Protein AF-A0A4P6ETQ3-F1 (afdb_monomer_lite)

Organism: NCBI:txid2509456

Sequence (100 aa):
MAEHHSMLLLSIQGMLANQQNIEESKEGFCYVIDCMVPIFEKGQQSGEFTTTIPAETMAHIALQMFLGVMLNWVMGTTKESFGDHLLISCQVFFEGILKK

Structure (mmCIF, N/CA/C/O backbone):
data_AF-A0A4P6ETQ3-F1
#
_entry.id   AF-A0A4P6ETQ3-F1
#
loop_
_atom_site.group_PDB
_atom_site.id
_atom_site.type_symbol
_atom_site.label_atom_id
_atom_site.label_alt_id
_atom_site.label_comp_id
_atom_site.label_asym_id
_atom_site.label_entity_id
_atom_site.label_seq_id
_atom_site.pdbx_PDB_ins_code
_atom_site.Cartn_x
_atom_site.Cartn_y
_atom_site.Cartn_z
_atom_site.occupancy
_atom_site.B_iso_or_equiv
_atom_site.auth_seq_id
_atom_site.auth_comp_id
_atom_site.auth_asym_id
_atom_site.auth_atom_id
_atom_site.pdbx_PDB_model_num
ATOM 1 N N . MET A 1 1 ? 4.009 2.329 -25.302 1.00 50.53 1 MET A N 1
ATOM 2 C CA . MET A 1 1 ? 4.043 1.542 -24.045 1.00 50.53 1 MET A CA 1
ATOM 3 C C . MET A 1 1 ? 5.451 1.430 -23.469 1.00 50.53 1 MET A C 1
ATOM 5 O O . MET A 1 1 ? 5.613 1.817 -22.324 1.00 50.53 1 MET A O 1
ATOM 9 N N . ALA A 1 2 ? 6.469 1.004 -24.232 1.00 57.81 2 ALA A N 1
ATOM 10 C CA . ALA A 1 2 ? 7.841 0.859 -23.716 1.00 57.81 2 ALA A CA 1
ATOM 11 C C . ALA A 1 2 ? 8.463 2.158 -23.144 1.00 57.81 2 ALA A C 1
ATOM 13 O O . ALA A 1 2 ? 9.035 2.122 -22.061 1.00 57.81 2 ALA A O 1
ATOM 14 N N . GLU A 1 3 ? 8.292 3.311 -23.806 1.00 56.28 3 GLU A N 1
ATOM 15 C CA . GLU A 1 3 ? 8.891 4.589 -23.362 1.00 56.28 3 GLU A CA 1
ATOM 16 C C . GLU A 1 3 ? 8.404 5.069 -21.983 1.00 56.28 3 GLU A C 1
ATOM 18 O O . GLU A 1 3 ? 9.187 5.607 -21.200 1.00 56.28 3 GLU A O 1
ATOM 23 N N . HIS A 1 4 ? 7.128 4.847 -21.646 1.00 60.66 4 HIS A N 1
ATOM 24 C CA . HIS A 1 4 ? 6.572 5.271 -20.355 1.00 60.66 4 HIS A CA 1
ATOM 25 C C . HIS A 1 4 ? 7.111 4.437 -19.187 1.00 60.66 4 HIS A C 1
ATOM 27 O O . HIS A 1 4 ? 7.339 4.979 -18.107 1.00 60.66 4 HIS A O 1
ATOM 33 N N . HIS A 1 5 ? 7.371 3.143 -19.406 1.00 76.19 5 HIS A N 1
ATOM 34 C CA . HIS A 1 5 ? 7.973 2.280 -18.387 1.00 76.19 5 HIS A CA 1
ATOM 35 C C . HIS A 1 5 ? 9.421 2.705 -18.114 1.00 76.19 5 HIS A C 1
ATOM 37 O O . HIS A 1 5 ? 9.844 2.754 -16.962 1.00 76.19 5 HIS A O 1
ATOM 43 N N . SER A 1 6 ? 10.164 3.075 -19.164 1.00 79.00 6 SER A N 1
ATOM 44 C CA . SER A 1 6 ? 11.555 3.518 -19.048 1.00 79.00 6 SER A CA 1
ATOM 45 C C . SER A 1 6 ? 11.698 4.819 -18.258 1.00 79.00 6 SER A C 1
ATOM 47 O O . SER A 1 6 ? 12.592 4.914 -17.424 1.00 79.00 6 SER A O 1
ATOM 49 N N . MET A 1 7 ? 10.811 5.801 -18.463 1.00 85.62 7 MET A N 1
ATOM 50 C CA . MET A 1 7 ? 10.847 7.045 -17.682 1.00 85.62 7 MET A CA 1
ATOM 51 C C . MET A 1 7 ? 10.565 6.802 -16.199 1.00 85.62 7 MET A C 1
ATOM 53 O O . MET A 1 7 ? 11.315 7.285 -15.358 1.00 85.62 7 MET A O 1
ATOM 57 N N . LEU A 1 8 ? 9.531 6.023 -15.872 1.00 88.19 8 LEU A N 1
ATOM 58 C CA . LEU A 1 8 ? 9.182 5.761 -14.475 1.00 88.19 8 LEU A CA 1
ATOM 59 C C . LEU A 1 8 ? 10.263 4.930 -13.764 1.00 88.19 8 LEU A C 1
ATOM 61 O O . LEU A 1 8 ? 10.596 5.202 -12.612 1.00 88.19 8 LEU A O 1
ATOM 65 N N . LEU A 1 9 ? 10.877 3.973 -14.467 1.00 89.50 9 LEU A N 1
ATOM 66 C CA . LEU A 1 9 ? 12.029 3.227 -13.963 1.00 89.50 9 LEU A CA 1
ATOM 67 C C . LEU A 1 9 ? 13.227 4.147 -13.680 1.00 89.50 9 LEU A C 1
ATOM 69 O O . LEU A 1 9 ? 13.836 4.034 -12.618 1.00 89.50 9 LEU A O 1
ATOM 73 N N . LEU A 1 10 ? 13.542 5.077 -14.588 1.00 91.69 10 LEU A N 1
ATOM 74 C CA . LEU A 1 10 ? 14.601 6.069 -14.380 1.00 91.69 10 LEU A CA 1
ATOM 75 C C . LEU A 1 10 ? 14.286 7.003 -13.206 1.00 91.69 10 LEU A C 1
ATOM 77 O O . LEU A 1 10 ? 15.194 7.345 -12.454 1.00 91.69 10 LEU A O 1
ATOM 81 N N . SER A 1 11 ? 13.021 7.380 -12.999 1.00 90.94 11 SER A N 1
ATOM 82 C CA . SER A 1 11 ? 12.608 8.156 -11.824 1.00 90.94 11 SER A CA 1
ATOM 83 C C . SER A 1 11 ? 12.830 7.386 -10.522 1.00 90.94 11 SER A C 1
ATOM 85 O O . SER A 1 11 ? 13.364 7.951 -9.573 1.00 90.94 11 SER A O 1
ATOM 87 N N . ILE A 1 12 ? 12.498 6.091 -10.481 1.00 91.69 12 ILE A N 1
ATOM 88 C CA . ILE A 1 12 ? 12.747 5.235 -9.309 1.00 91.69 12 ILE A CA 1
ATOM 89 C C . ILE A 1 12 ? 14.252 5.079 -9.061 1.00 91.69 12 ILE A C 1
ATOM 91 O O . ILE A 1 12 ? 14.712 5.209 -7.930 1.00 91.69 12 ILE A O 1
ATOM 95 N N . GLN A 1 13 ? 15.038 4.841 -10.112 1.00 91.50 13 GLN A N 1
ATOM 96 C CA . GLN A 1 13 ? 16.497 4.768 -10.004 1.00 91.50 13 GLN A CA 1
ATOM 97 C C . GLN A 1 13 ? 17.093 6.097 -9.528 1.00 91.50 13 GLN A C 1
ATOM 99 O O . GLN A 1 13 ? 17.961 6.097 -8.662 1.00 91.50 13 GLN A O 1
ATOM 104 N N . GLY A 1 14 ? 16.600 7.223 -10.048 1.00 93.81 14 GLY A N 1
ATOM 105 C CA . GLY A 1 14 ? 17.004 8.568 -9.647 1.00 93.81 14 GLY A CA 1
ATOM 106 C C . GLY A 1 14 ? 16.665 8.872 -8.190 1.00 93.81 14 GLY A C 1
ATOM 107 O O . GLY A 1 14 ? 17.521 9.379 -7.468 1.00 93.81 14 GLY A O 1
ATOM 108 N N . MET A 1 15 ? 15.468 8.497 -7.729 1.00 92.75 15 MET A N 1
ATOM 109 C CA . MET A 1 15 ? 15.071 8.575 -6.319 1.00 92.75 15 MET A CA 1
ATOM 110 C C . MET A 1 15 ? 16.059 7.826 -5.415 1.00 92.75 15 MET A C 1
ATOM 112 O O . MET A 1 15 ? 16.438 8.328 -4.364 1.00 92.75 15 MET A O 1
ATOM 116 N N . LEU A 1 16 ? 16.501 6.639 -5.835 1.00 92.81 16 LEU A N 1
ATOM 117 C CA . LEU A 1 16 ? 17.391 5.773 -5.055 1.00 92.81 16 LEU A CA 1
ATOM 118 C C . LEU A 1 16 ? 18.888 6.069 -5.258 1.00 92.81 16 LEU A C 1
ATOM 120 O O . LEU A 1 16 ? 19.728 5.421 -4.637 1.00 92.81 16 LEU A O 1
ATOM 124 N N . ALA A 1 17 ? 19.244 7.017 -6.128 1.00 94.75 17 ALA A N 1
ATOM 125 C CA . ALA A 1 17 ? 20.627 7.226 -6.554 1.00 94.75 17 ALA A CA 1
ATOM 126 C C . ALA A 1 17 ? 21.527 7.845 -5.471 1.00 94.75 17 ALA A C 1
ATOM 128 O O . ALA A 1 17 ? 22.747 7.690 -5.533 1.00 94.75 17 ALA A O 1
ATOM 129 N N . ASN A 1 18 ? 20.961 8.582 -4.511 1.00 93.81 18 ASN A N 1
ATOM 130 C CA . ASN A 1 18 ? 21.711 9.226 -3.434 1.00 93.81 18 ASN A CA 1
ATOM 131 C C . ASN A 1 18 ? 20.822 9.510 -2.208 1.00 93.81 18 ASN A C 1
ATOM 133 O O . ASN A 1 18 ? 19.597 9.502 -2.303 1.00 93.81 18 ASN A O 1
ATOM 137 N N . GLN A 1 19 ? 21.453 9.798 -1.064 1.00 93.19 19 GLN A N 1
ATOM 138 C CA . GLN A 1 19 ? 20.747 10.024 0.202 1.00 93.19 19 GLN A CA 1
ATOM 139 C C . GLN A 1 19 ? 19.805 11.236 0.167 1.00 93.19 19 GLN A C 1
ATOM 141 O O . GLN A 1 19 ? 18.728 11.170 0.745 1.00 93.19 19 GLN A O 1
ATOM 146 N N . GLN A 1 20 ? 20.189 12.323 -0.509 1.00 94.00 2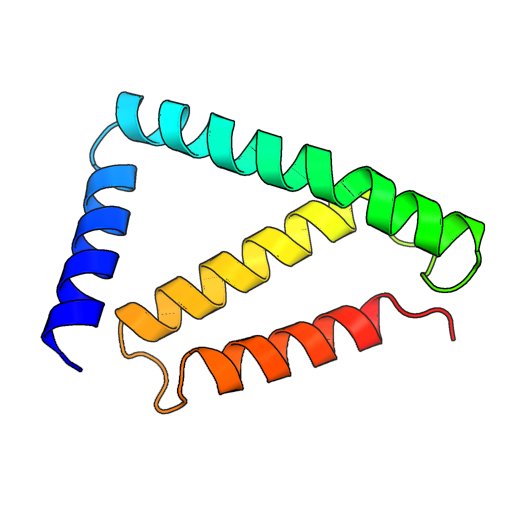0 GLN A N 1
ATOM 147 C CA . GLN A 1 20 ? 19.372 13.538 -0.606 1.00 94.00 20 GLN A CA 1
ATOM 148 C C . GLN A 1 20 ? 18.017 13.225 -1.260 1.00 94.00 20 GLN A C 1
ATOM 150 O O . GLN A 1 20 ? 16.972 13.515 -0.685 1.00 94.00 20 GLN A O 1
ATOM 155 N N . ASN A 1 21 ? 18.033 12.547 -2.410 1.00 93.25 21 ASN A N 1
ATOM 156 C CA . ASN A 1 21 ? 16.824 12.163 -3.141 1.00 93.25 21 ASN A CA 1
ATOM 157 C C . ASN A 1 21 ? 15.946 11.182 -2.343 1.00 93.25 21 ASN A C 1
ATOM 159 O O . ASN A 1 21 ? 14.715 11.225 -2.441 1.00 93.25 21 ASN A O 1
ATOM 163 N N . ILE A 1 22 ? 16.572 10.305 -1.549 1.00 93.56 22 ILE A N 1
ATOM 164 C CA . ILE A 1 22 ? 15.869 9.384 -0.648 1.00 93.56 22 ILE A CA 1
ATOM 165 C C . ILE A 1 22 ? 15.120 10.164 0.435 1.00 93.56 22 ILE A C 1
ATOM 167 O O . ILE A 1 22 ? 13.942 9.890 0.650 1.00 93.56 22 ILE A O 1
ATOM 171 N N . GLU A 1 23 ? 15.766 11.126 1.100 1.00 93.31 23 GLU A N 1
ATOM 172 C CA . GLU A 1 23 ? 15.108 11.920 2.147 1.00 93.31 23 GLU A CA 1
ATOM 173 C C . GLU A 1 23 ? 13.975 12.787 1.576 1.00 93.31 23 GLU A C 1
ATOM 175 O O . GLU A 1 23 ? 12.883 12.794 2.138 1.00 93.31 23 GLU A O 1
ATOM 180 N N . GLU A 1 24 ? 14.172 13.421 0.415 1.00 91.50 24 GLU A N 1
ATOM 181 C CA . GLU A 1 24 ? 13.114 14.196 -0.256 1.00 91.50 24 GLU A CA 1
ATOM 182 C C . GLU A 1 24 ? 11.899 13.323 -0.612 1.00 91.50 24 GLU A C 1
ATOM 184 O O . GLU A 1 24 ? 10.746 13.701 -0.396 1.00 91.50 24 GLU A O 1
ATOM 189 N N . SER A 1 25 ? 12.137 12.110 -1.115 1.00 91.31 25 SER A N 1
ATOM 190 C CA . SER A 1 25 ? 11.051 11.190 -1.475 1.00 91.31 25 SER A CA 1
ATOM 191 C C . SER A 1 25 ? 10.354 10.609 -0.245 1.00 91.31 25 SER A C 1
ATOM 193 O O . SER A 1 25 ? 9.140 10.400 -0.246 1.00 91.31 25 SER A O 1
ATOM 195 N N . LYS A 1 26 ? 11.111 10.378 0.832 1.00 93.25 26 LYS A N 1
ATOM 196 C CA . LYS A 1 26 ? 10.594 9.915 2.121 1.00 93.25 26 LYS A CA 1
ATOM 197 C C . LYS A 1 26 ? 9.617 10.914 2.728 1.00 93.25 26 LYS A C 1
ATOM 199 O O . LYS A 1 26 ? 8.581 10.475 3.213 1.00 93.25 26 LYS A O 1
ATOM 204 N N . GLU A 1 27 ? 9.890 12.218 2.666 1.00 92.69 27 GLU A N 1
ATOM 205 C CA . GLU A 1 27 ? 8.937 13.239 3.127 1.00 92.69 27 GLU A CA 1
ATOM 206 C C . GLU A 1 27 ? 7.596 13.129 2.388 1.00 92.69 27 GLU A C 1
ATOM 208 O O . GLU A 1 27 ? 6.536 13.132 3.017 1.00 92.69 27 GLU A O 1
ATOM 213 N N . GLY A 1 28 ? 7.634 12.926 1.067 1.00 92.44 28 GLY A N 1
ATOM 214 C CA . GLY A 1 28 ? 6.435 12.685 0.264 1.00 92.44 28 GLY A CA 1
ATOM 215 C C . GLY A 1 28 ? 5.680 11.417 0.678 1.00 92.44 28 GLY A C 1
ATOM 216 O O . GLY A 1 28 ? 4.454 11.431 0.791 1.00 92.44 28 GLY A O 1
ATOM 217 N N . PHE A 1 29 ? 6.393 10.322 0.954 1.00 94.69 29 PHE A N 1
ATOM 218 C CA . PHE A 1 29 ? 5.778 9.079 1.424 1.00 94.69 29 PHE A CA 1
ATOM 219 C C . PHE A 1 29 ? 5.170 9.209 2.822 1.00 94.69 29 PHE A C 1
ATOM 221 O O . PHE A 1 29 ? 4.051 8.738 3.031 1.00 94.69 29 PHE A O 1
ATOM 228 N N . CYS A 1 30 ? 5.858 9.874 3.753 1.00 96.00 30 CYS A N 1
ATOM 229 C CA . CYS A 1 30 ? 5.331 10.175 5.083 1.00 96.00 30 CYS A CA 1
ATOM 230 C C . CYS A 1 30 ? 4.047 11.005 4.988 1.00 96.00 30 CYS A C 1
ATOM 232 O O . CYS A 1 30 ? 3.040 10.619 5.569 1.00 96.00 30 CYS A O 1
ATOM 234 N N . TYR A 1 31 ? 4.032 12.053 4.161 1.00 96.56 31 TYR A N 1
ATOM 235 C CA . TYR A 1 31 ? 2.833 12.864 3.940 1.00 96.56 31 TYR A CA 1
ATOM 236 C C . TYR A 1 31 ? 1.643 12.038 3.425 1.00 96.56 31 TYR A C 1
ATOM 238 O O . TYR A 1 31 ? 0.509 12.200 3.879 1.00 96.56 31 TYR A O 1
ATOM 246 N N . VAL A 1 32 ? 1.893 11.126 2.483 1.00 96.94 32 VAL A N 1
ATOM 247 C CA . VAL A 1 32 ? 0.862 10.238 1.931 1.00 96.94 32 VAL A CA 1
ATOM 248 C C . VAL A 1 32 ? 0.323 9.271 2.994 1.00 96.94 32 VAL A C 1
ATOM 250 O O . VAL A 1 32 ? -0.887 9.048 3.050 1.00 96.94 32 VAL A O 1
ATOM 253 N N . ILE A 1 33 ? 1.189 8.730 3.857 1.00 98.19 33 ILE A N 1
ATOM 254 C CA . ILE A 1 33 ? 0.782 7.906 5.005 1.00 98.19 33 ILE A CA 1
ATOM 255 C C . ILE A 1 33 ? -0.079 8.726 5.968 1.00 98.19 33 ILE A C 1
ATOM 257 O O . ILE A 1 33 ? -1.197 8.306 6.266 1.00 98.19 33 ILE A O 1
ATOM 261 N N . ASP A 1 34 ? 0.382 9.910 6.374 1.00 98.06 34 ASP A N 1
ATOM 262 C CA . ASP A 1 34 ? -0.324 10.798 7.307 1.00 98.06 34 ASP A CA 1
ATOM 263 C C . ASP A 1 34 ? -1.726 11.166 6.800 1.00 98.06 34 ASP A C 1
ATOM 265 O O . ASP A 1 34 ? -2.671 11.288 7.577 1.00 98.06 34 ASP A O 1
ATOM 269 N N . CYS A 1 35 ? -1.892 11.288 5.481 1.00 98.06 35 CYS A N 1
ATOM 270 C CA . CYS A 1 35 ? -3.186 11.534 4.850 1.00 98.06 35 CYS A CA 1
ATOM 271 C C . CYS A 1 35 ? -4.112 10.303 4.851 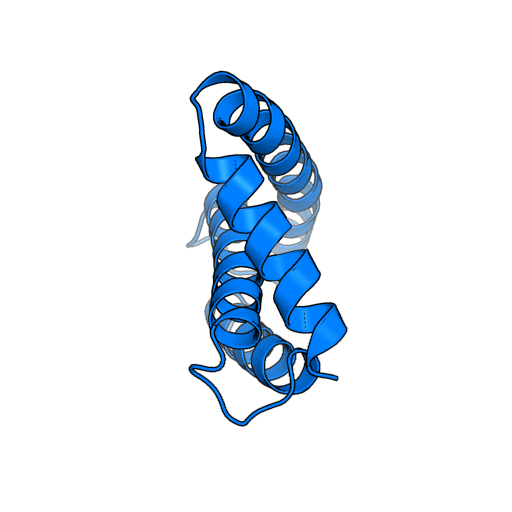1.00 98.06 35 CYS A C 1
ATOM 273 O O . CYS A 1 35 ? -5.335 10.452 4.847 1.00 98.06 35 CYS A O 1
ATOM 275 N N . MET A 1 36 ? -3.556 9.089 4.840 1.00 98.19 36 MET A N 1
ATOM 276 C CA . MET A 1 36 ? -4.323 7.841 4.853 1.00 98.19 36 MET A CA 1
ATOM 277 C C . MET A 1 36 ? -4.759 7.414 6.256 1.00 98.19 36 MET A C 1
ATOM 279 O O . MET A 1 36 ? -5.839 6.836 6.391 1.00 98.19 36 MET A O 1
ATOM 283 N N . VAL A 1 37 ? -3.966 7.698 7.295 1.00 98.69 37 VAL A N 1
ATOM 284 C CA . VAL A 1 37 ? -4.278 7.284 8.677 1.00 98.69 37 VAL A CA 1
ATOM 285 C C . VAL A 1 37 ? -5.702 7.681 9.105 1.00 98.69 37 VAL A C 1
ATOM 287 O O . VAL A 1 37 ? -6.449 6.782 9.503 1.00 98.69 37 VAL A O 1
ATOM 290 N N . PRO A 1 38 ? -6.166 8.936 8.925 1.00 98.44 38 PRO A N 1
ATOM 291 C CA . PRO A 1 38 ? -7.513 9.341 9.337 1.00 98.44 38 PRO A CA 1
ATOM 292 C C . PRO A 1 38 ? -8.640 8.588 8.617 1.00 98.44 38 PRO A C 1
ATOM 294 O O . PRO A 1 38 ? -9.741 8.447 9.152 1.00 98.44 38 PRO A O 1
ATOM 297 N N . ILE A 1 39 ? -8.392 8.098 7.397 1.00 98.06 39 ILE A N 1
ATOM 298 C CA . ILE A 1 39 ? -9.367 7.311 6.630 1.00 98.06 39 ILE A CA 1
ATOM 299 C C . ILE A 1 39 ? -9.561 5.950 7.301 1.00 98.06 39 ILE A C 1
ATOM 301 O O . ILE A 1 39 ? -10.697 5.529 7.531 1.00 98.06 39 ILE A O 1
ATOM 305 N N . PHE A 1 40 ? -8.460 5.284 7.658 1.00 98.44 40 PHE A N 1
ATOM 306 C CA . PHE A 1 40 ? -8.508 3.996 8.345 1.00 98.44 40 PHE A CA 1
ATOM 307 C C . PHE A 1 40 ? -9.053 4.127 9.768 1.00 98.44 40 PHE A C 1
ATOM 309 O O . PHE A 1 40 ? -9.891 3.320 10.161 1.00 98.44 40 PHE A O 1
ATOM 316 N N . GLU A 1 41 ? -8.674 5.172 10.509 1.00 98.56 41 GLU A N 1
ATOM 317 C CA . GLU A 1 41 ? -9.242 5.458 11.833 1.00 98.56 41 GLU A CA 1
ATOM 318 C C . GLU A 1 41 ? -10.759 5.641 11.765 1.00 98.56 41 GLU A C 1
ATOM 320 O O . GLU A 1 41 ? -11.500 5.057 12.557 1.00 98.56 41 GLU A O 1
ATOM 325 N N . LYS A 1 42 ? -11.246 6.410 10.786 1.00 98.31 42 LYS A N 1
ATOM 326 C CA . LYS A 1 42 ? -12.682 6.607 10.592 1.00 98.31 42 LYS A CA 1
ATOM 327 C C . LYS A 1 42 ? -13.393 5.299 10.243 1.00 98.31 42 LYS A C 1
ATOM 329 O O . LYS A 1 42 ? -14.452 5.034 10.805 1.00 98.31 42 LYS A O 1
ATOM 334 N N . GLY A 1 43 ? -12.809 4.473 9.373 1.00 97.94 43 GLY A N 1
ATOM 335 C CA . GLY A 1 43 ? -13.362 3.157 9.041 1.00 97.94 43 GLY A CA 1
ATOM 336 C C . GLY A 1 43 ? -13.367 2.187 10.229 1.00 97.94 43 GLY A C 1
ATOM 337 O O . GLY A 1 43 ? -14.284 1.383 10.377 1.00 97.94 43 GLY A O 1
ATOM 338 N N . GLN A 1 44 ? -12.396 2.288 11.139 1.00 98.31 44 GLN A N 1
ATOM 339 C CA . GLN A 1 44 ? -12.403 1.539 12.400 1.00 98.31 44 GLN A CA 1
ATOM 340 C C . GLN A 1 44 ? -13.507 2.022 13.348 1.00 98.31 44 GLN A C 1
ATOM 342 O O . GLN A 1 44 ? -14.209 1.205 13.945 1.00 98.31 44 GLN A O 1
ATOM 347 N N . GLN A 1 45 ? -13.698 3.340 13.460 1.00 98.06 45 GLN A N 1
ATOM 348 C CA . GLN A 1 45 ? -14.740 3.949 14.294 1.00 98.06 45 GLN A CA 1
ATOM 349 C C . GLN A 1 45 ? -16.155 3.629 13.794 1.00 98.06 45 GLN A C 1
ATOM 351 O O . GLN A 1 45 ? -17.052 3.412 14.609 1.00 98.06 45 GLN A O 1
ATOM 356 N N . SER A 1 46 ? -16.364 3.573 12.474 1.00 97.69 46 SER A N 1
ATOM 357 C CA . SER A 1 46 ? -17.645 3.170 11.876 1.00 97.69 46 SER A CA 1
ATOM 358 C C . SER A 1 46 ? -17.877 1.657 11.910 1.00 97.69 46 SER A C 1
ATOM 360 O O . SER A 1 46 ? -19.005 1.201 11.726 1.00 97.69 46 SER A O 1
ATOM 362 N N . GLY A 1 47 ? -16.832 0.872 12.186 1.00 97.00 47 GLY A N 1
ATOM 363 C CA . GLY A 1 47 ? -16.879 -0.586 12.194 1.00 97.00 47 GLY A CA 1
ATOM 364 C C . GLY A 1 47 ? -16.762 -1.226 10.810 1.00 97.00 47 GLY A C 1
ATOM 365 O O . GLY A 1 47 ? -17.004 -2.424 10.699 1.00 97.00 47 GLY A O 1
ATOM 366 N N . GLU A 1 48 ? -16.388 -0.467 9.780 1.00 97.38 48 GLU A N 1
ATOM 367 C CA . GLU A 1 48 ? -16.095 -0.975 8.433 1.00 97.38 48 GLU A CA 1
ATOM 368 C C . GLU A 1 48 ? -14.771 -1.755 8.397 1.00 97.38 48 GLU A C 1
ATOM 370 O O . GLU A 1 48 ? -14.668 -2.790 7.733 1.00 97.38 48 GLU A O 1
ATOM 375 N N . PHE A 1 49 ? -13.769 -1.296 9.152 1.00 98.12 49 PHE A N 1
ATOM 376 C CA . PHE A 1 49 ? -12.449 -1.921 9.228 1.00 98.12 49 PHE A CA 1
ATOM 377 C C . PHE A 1 49 ? -12.183 -2.567 10.588 1.00 98.12 49 PHE A C 1
ATOM 379 O O . PHE A 1 49 ? -12.711 -2.161 11.626 1.00 98.12 49 PHE A O 1
ATOM 386 N N . THR A 1 50 ? -11.334 -3.593 10.584 1.00 97.31 50 THR A N 1
ATOM 387 C CA . THR A 1 50 ? -10.872 -4.276 11.790 1.00 97.31 50 THR A CA 1
ATOM 388 C C . THR A 1 50 ? -10.080 -3.337 12.696 1.00 97.31 50 THR A C 1
ATOM 390 O O . THR A 1 50 ? -9.258 -2.549 12.237 1.00 97.31 50 THR A O 1
ATOM 393 N N . THR A 1 51 ? -10.260 -3.478 14.007 1.00 97.00 51 THR A N 1
ATOM 394 C CA . THR A 1 51 ? -9.454 -2.790 15.026 1.00 97.00 51 THR A CA 1
ATOM 395 C C . THR A 1 51 ? -8.237 -3.608 15.467 1.00 97.00 51 THR A C 1
ATOM 397 O O . THR A 1 51 ? -7.478 -3.162 16.321 1.00 97.00 51 THR A O 1
ATOM 400 N N . THR A 1 52 ? -8.044 -4.821 14.932 1.00 97.12 52 THR A N 1
ATOM 401 C CA . THR A 1 52 ? -6.907 -5.694 15.287 1.00 97.12 52 THR A CA 1
ATOM 402 C C . THR A 1 52 ? -5.595 -5.263 14.640 1.00 97.12 52 THR A C 1
ATOM 404 O O . THR A 1 52 ? -4.530 -5.686 15.079 1.00 97.12 52 THR A O 1
ATOM 407 N N . ILE A 1 53 ? -5.670 -4.455 13.582 1.00 97.56 53 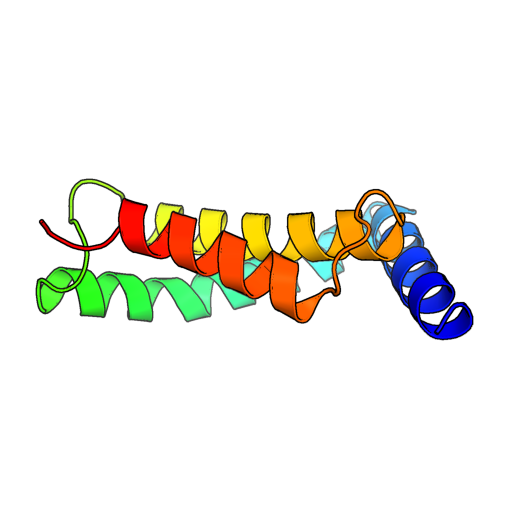ILE A N 1
ATOM 408 C CA . ILE A 1 53 ? -4.522 -3.890 12.873 1.00 97.56 53 ILE A CA 1
ATOM 409 C C . ILE A 1 53 ? -4.561 -2.375 13.116 1.00 97.56 53 ILE A C 1
ATOM 411 O O . ILE A 1 53 ? -5.607 -1.774 12.888 1.00 97.56 53 ILE A O 1
ATOM 415 N N . PRO A 1 54 ? -3.478 -1.732 13.577 1.00 98.19 54 PRO A N 1
ATOM 416 C CA . PRO A 1 54 ? -3.458 -0.279 13.741 1.00 98.19 54 PRO A CA 1
ATOM 417 C C . PRO A 1 54 ? -3.675 0.460 12.409 1.00 98.19 54 PRO A C 1
ATOM 419 O O . PRO A 1 54 ? -3.152 0.037 11.378 1.00 98.19 54 PRO A O 1
ATOM 422 N N . ALA A 1 55 ? -4.398 1.585 12.432 1.00 98.31 55 ALA A N 1
ATOM 423 C CA . ALA A 1 55 ? -4.660 2.409 11.244 1.00 98.31 55 ALA A CA 1
ATOM 424 C C . ALA A 1 55 ? -3.369 2.862 10.534 1.00 98.31 55 ALA A C 1
ATOM 426 O O . ALA A 1 55 ? -3.272 2.801 9.310 1.00 98.31 55 ALA A O 1
ATOM 427 N N . GLU A 1 56 ? -2.344 3.229 11.306 1.00 98.25 56 GLU A N 1
ATOM 428 C CA . GLU A 1 56 ? -1.005 3.550 10.797 1.00 98.25 56 GLU A CA 1
ATOM 429 C C . GLU A 1 56 ? -0.393 2.374 10.023 1.00 98.25 56 GLU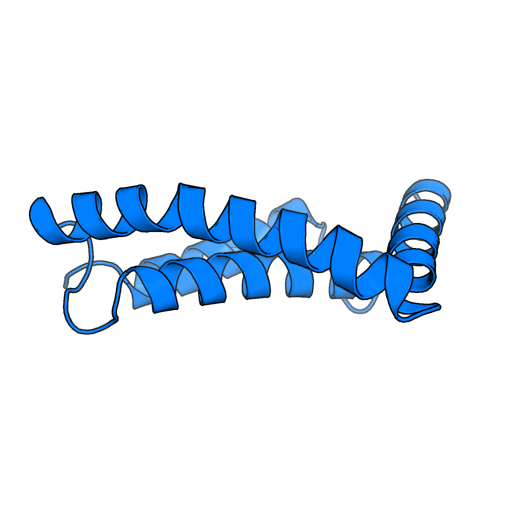 A C 1
ATOM 431 O O . GLU A 1 56 ? 0.079 2.531 8.897 1.00 98.25 56 GLU A O 1
ATOM 436 N N . THR A 1 57 ? -0.482 1.158 10.567 1.00 98.19 57 THR A N 1
ATOM 437 C CA . THR A 1 57 ? -0.007 -0.052 9.885 1.00 98.19 57 THR A CA 1
ATOM 438 C C . THR A 1 57 ? -0.768 -0.304 8.581 1.00 98.19 57 THR A C 1
ATOM 440 O O . THR A 1 57 ? -0.146 -0.653 7.579 1.00 98.19 57 THR A O 1
ATOM 443 N N . MET A 1 58 ? -2.089 -0.086 8.554 1.00 98.44 58 MET A N 1
ATOM 444 C CA . MET A 1 58 ? -2.883 -0.189 7.322 1.00 98.44 58 MET A CA 1
ATOM 445 C C . MET A 1 58 ? -2.414 0.814 6.256 1.00 98.44 58 MET A C 1
ATOM 447 O O . MET A 1 58 ? -2.233 0.428 5.102 1.00 98.44 58 MET A O 1
ATOM 451 N N . ALA A 1 59 ? -2.153 2.067 6.641 1.00 98.38 59 ALA A N 1
ATOM 452 C CA . ALA A 1 59 ? -1.654 3.106 5.739 1.00 98.38 59 ALA A CA 1
ATOM 453 C C . ALA A 1 59 ? -0.276 2.768 5.155 1.00 98.38 59 ALA A C 1
ATOM 455 O O . ALA A 1 59 ? -0.067 2.885 3.944 1.00 98.38 59 ALA A O 1
ATOM 456 N N . HIS A 1 60 ? 0.644 2.273 5.987 1.00 98.00 60 HIS A N 1
ATOM 457 C CA . HIS A 1 60 ? 1.944 1.797 5.517 1.00 98.00 60 HIS A CA 1
ATOM 458 C C . HIS A 1 60 ? 1.813 0.651 4.510 1.00 98.00 60 HIS A C 1
ATOM 460 O O . HIS A 1 60 ? 2.450 0.691 3.458 1.00 98.00 60 HIS A O 1
ATOM 466 N N . ILE A 1 61 ? 0.982 -0.354 4.805 1.00 97.88 61 ILE A N 1
ATOM 467 C CA . ILE A 1 61 ? 0.778 -1.505 3.914 1.00 97.88 61 ILE A CA 1
ATOM 468 C C . ILE A 1 61 ? 0.156 -1.058 2.586 1.00 97.88 61 ILE A C 1
ATOM 470 O O . ILE A 1 61 ? 0.611 -1.492 1.529 1.00 97.88 61 ILE A O 1
ATOM 474 N N . ALA A 1 62 ? -0.832 -0.159 2.616 1.00 97.62 62 ALA A N 1
ATOM 475 C CA . ALA A 1 62 ? -1.462 0.370 1.409 1.00 97.62 62 ALA A CA 1
ATOM 476 C C . ALA A 1 62 ? -0.445 1.069 0.488 1.00 97.62 62 ALA A C 1
ATOM 478 O O . ALA A 1 62 ? -0.414 0.805 -0.718 1.00 97.62 62 ALA A O 1
ATOM 479 N N . LEU A 1 63 ? 0.441 1.904 1.049 1.00 97.19 63 LEU A N 1
ATOM 480 C CA . LEU A 1 63 ? 1.504 2.552 0.277 1.00 97.19 63 LEU A CA 1
ATOM 481 C C . LEU A 1 63 ? 2.523 1.538 -0.265 1.00 97.19 63 LEU A C 1
ATOM 483 O O . LEU A 1 63 ? 2.889 1.595 -1.439 1.00 97.19 63 LEU A O 1
ATOM 487 N N . GLN A 1 64 ? 2.973 0.597 0.569 1.00 96.19 64 GLN A N 1
ATOM 488 C CA . GLN A 1 64 ? 3.924 -0.448 0.169 1.00 96.19 64 GLN A CA 1
ATOM 489 C C . GLN A 1 64 ? 3.383 -1.298 -0.981 1.00 96.19 64 GLN A C 1
ATOM 491 O O . GLN A 1 64 ? 4.108 -1.587 -1.930 1.00 96.19 64 GLN A O 1
ATOM 496 N N . MET A 1 65 ? 2.103 -1.660 -0.917 1.00 97.12 65 MET A N 1
ATOM 497 C CA . MET A 1 65 ? 1.410 -2.396 -1.966 1.00 97.12 65 MET A CA 1
ATOM 498 C C . MET A 1 65 ? 1.409 -1.613 -3.283 1.00 97.12 65 MET A C 1
ATOM 500 O O . MET A 1 65 ? 1.822 -2.151 -4.309 1.00 97.12 65 MET A O 1
ATOM 504 N N . PHE A 1 66 ? 1.015 -0.335 -3.262 1.00 95.44 66 PHE A N 1
ATOM 505 C CA . PHE A 1 66 ? 1.041 0.520 -4.451 1.00 95.44 66 PHE A CA 1
ATOM 506 C C . PH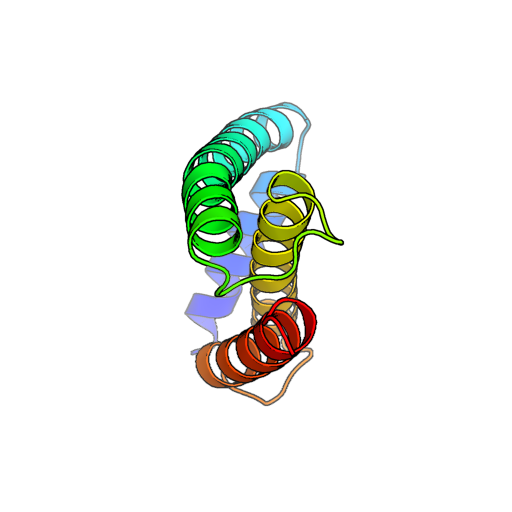E A 1 66 ? 2.447 0.604 -5.069 1.00 95.44 66 PHE A C 1
ATOM 508 O O . PHE A 1 66 ? 2.616 0.372 -6.269 1.00 95.44 66 PHE A O 1
ATOM 515 N N . LEU A 1 67 ? 3.466 0.874 -4.245 1.00 94.50 67 LEU A N 1
ATOM 516 C CA . LEU A 1 67 ? 4.857 0.965 -4.693 1.00 94.50 67 LEU A CA 1
ATOM 517 C C . LEU A 1 67 ? 5.367 -0.368 -5.253 1.00 94.50 67 LEU A C 1
ATOM 519 O O . LEU A 1 67 ? 6.046 -0.382 -6.278 1.00 94.50 67 LEU A O 1
ATOM 523 N N . GLY A 1 68 ? 5.017 -1.488 -4.619 1.00 94.12 68 GLY A N 1
ATOM 524 C CA . GLY A 1 68 ? 5.394 -2.826 -5.066 1.00 94.12 68 GLY A CA 1
ATOM 525 C C . GLY A 1 68 ? 4.772 -3.195 -6.412 1.00 94.12 68 GLY A C 1
ATOM 526 O O . GLY A 1 68 ? 5.466 -3.707 -7.292 1.00 94.12 68 GLY A O 1
ATOM 527 N N . VAL A 1 69 ? 3.485 -2.895 -6.612 1.00 95.00 69 VAL A N 1
ATOM 528 C CA . VAL A 1 69 ? 2.808 -3.101 -7.904 1.00 95.00 69 VAL A CA 1
ATOM 529 C C . VAL A 1 69 ? 3.445 -2.231 -8.984 1.00 95.00 69 VAL A C 1
ATOM 531 O O . VAL A 1 69 ? 3.752 -2.727 -10.069 1.00 95.00 69 VAL A O 1
ATOM 534 N N . MET A 1 70 ? 3.699 -0.956 -8.678 1.00 93.31 70 MET A N 1
ATOM 535 C CA . MET A 1 70 ? 4.344 -0.021 -9.600 1.00 93.31 70 MET A CA 1
ATOM 536 C C . MET A 1 70 ? 5.732 -0.518 -10.007 1.00 93.31 70 MET A C 1
ATOM 538 O O . MET A 1 70 ? 6.034 -0.563 -11.198 1.00 93.31 70 MET A O 1
ATOM 542 N N . LEU A 1 71 ? 6.550 -0.942 -9.038 1.00 92.81 71 LEU A N 1
ATOM 543 C CA . LEU A 1 71 ? 7.898 -1.446 -9.282 1.00 92.81 71 LEU A CA 1
ATOM 544 C C . LEU A 1 71 ? 7.885 -2.700 -10.168 1.00 92.81 71 LEU A C 1
ATOM 546 O O . LEU A 1 71 ? 8.609 -2.767 -11.159 1.00 92.81 71 LEU A O 1
ATOM 550 N N . ASN A 1 72 ? 7.028 -3.673 -9.854 1.00 91.88 72 ASN A N 1
ATOM 551 C CA . ASN A 1 72 ? 6.894 -4.888 -10.660 1.00 91.88 72 ASN A CA 1
ATOM 552 C C . ASN A 1 72 ? 6.455 -4.583 -12.098 1.00 91.88 72 ASN A C 1
ATOM 554 O O . ASN A 1 72 ? 6.978 -5.157 -13.056 1.00 91.88 72 ASN A O 1
ATOM 558 N N . TRP A 1 73 ? 5.518 -3.647 -12.259 1.00 91.88 73 TRP A N 1
ATOM 559 C CA . TRP A 1 73 ? 5.035 -3.242 -13.571 1.00 91.88 73 TRP A CA 1
ATOM 560 C C . TRP A 1 73 ? 6.127 -2.565 -14.413 1.00 91.88 73 TRP A C 1
ATOM 562 O O . TRP A 1 73 ? 6.335 -2.959 -15.563 1.00 91.88 73 TRP A O 1
ATOM 572 N N . VAL A 1 74 ? 6.892 -1.617 -13.853 1.00 92.06 74 VAL A N 1
ATOM 573 C CA . VAL A 1 74 ? 7.980 -0.956 -14.604 1.00 92.06 74 VAL A CA 1
ATOM 574 C C . VAL A 1 74 ? 9.144 -1.890 -14.916 1.00 92.06 74 VAL A C 1
ATOM 576 O O . VAL A 1 74 ? 9.776 -1.746 -15.960 1.00 92.06 74 VAL A O 1
ATOM 579 N N . MET A 1 75 ? 9.417 -2.862 -14.042 1.00 90.19 75 MET A N 1
ATOM 580 C CA . MET A 1 75 ? 10.447 -3.878 -14.268 1.00 90.19 75 MET A CA 1
ATOM 581 C C . MET A 1 75 ? 10.010 -4.946 -15.280 1.00 90.19 75 MET A C 1
ATOM 583 O O . MET A 1 75 ? 10.836 -5.753 -15.702 1.00 90.19 75 MET A O 1
ATOM 587 N N . GLY A 1 76 ? 8.731 -4.974 -15.672 1.00 88.94 76 GLY A N 1
ATOM 588 C CA . GLY A 1 76 ? 8.194 -5.980 -16.587 1.00 88.94 76 GLY A CA 1
ATOM 589 C C . GLY A 1 76 ? 8.176 -7.392 -15.995 1.00 88.94 76 GLY A C 1
ATOM 590 O O . GLY A 1 76 ? 8.223 -8.367 -16.742 1.00 88.94 76 GLY A O 1
ATOM 591 N N . THR A 1 77 ? 8.128 -7.522 -14.663 1.00 87.56 77 THR A N 1
ATOM 592 C CA . THR A 1 77 ? 8.067 -8.827 -13.976 1.00 87.56 77 THR A CA 1
ATOM 593 C C . THR A 1 77 ? 6.666 -9.438 -14.007 1.00 87.56 77 THR A C 1
ATOM 595 O O . THR A 1 77 ? 6.508 -10.629 -13.748 1.00 87.56 77 THR A O 1
ATOM 598 N N . THR A 1 78 ? 5.655 -8.646 -14.370 1.00 85.75 78 THR A N 1
ATOM 599 C CA . THR A 1 78 ? 4.276 -9.085 -14.599 1.00 85.75 78 THR A CA 1
ATOM 600 C C . THR A 1 78 ? 3.865 -8.879 -16.059 1.00 85.75 78 THR A C 1
ATOM 602 O O . THR A 1 78 ? 4.355 -7.978 -16.740 1.00 85.75 78 THR A O 1
ATOM 605 N N . LYS A 1 79 ? 2.958 -9.737 -16.541 1.00 86.31 79 LYS A N 1
ATOM 606 C CA . LYS A 1 79 ? 2.308 -9.608 -17.859 1.00 86.31 79 LYS A CA 1
ATOM 607 C C . LYS A 1 79 ? 1.007 -8.806 -17.796 1.00 86.31 79 LYS A C 1
ATOM 609 O O . LYS A 1 79 ? 0.465 -8.457 -18.841 1.00 86.31 79 LYS A O 1
ATOM 614 N N . GLU A 1 80 ? 0.495 -8.572 -16.592 1.00 88.38 80 GLU A N 1
ATOM 615 C CA . GLU A 1 80 ? -0.742 -7.834 -16.358 1.00 88.38 80 GLU A CA 1
ATOM 616 C C . GLU A 1 80 ? -0.517 -6.329 -16.514 1.00 88.38 80 GLU A C 1
ATOM 618 O O . GLU A 1 80 ? 0.604 -5.821 -16.381 1.00 88.38 80 GLU A O 1
ATOM 623 N N . SER A 1 81 ? -1.595 -5.598 -16.795 1.00 91.88 81 SER A N 1
ATOM 624 C CA . SER A 1 81 ? -1.536 -4.142 -16.763 1.00 91.88 81 SER A CA 1
ATOM 625 C C . SER A 1 81 ? -1.324 -3.648 -15.326 1.00 91.88 81 SER A C 1
ATOM 627 O O . SER A 1 81 ? -1.665 -4.331 -14.359 1.00 91.88 81 SER A O 1
ATOM 629 N N . PHE A 1 82 ? -0.788 -2.433 -15.174 1.00 91.56 82 PHE A N 1
ATOM 630 C CA . PHE A 1 82 ? -0.649 -1.803 -13.857 1.00 91.56 82 PHE A CA 1
ATOM 631 C C . PHE A 1 82 ? -1.987 -1.742 -13.109 1.00 91.56 82 PHE A C 1
ATOM 633 O O . PHE A 1 82 ? -2.043 -2.035 -11.919 1.00 91.56 82 PHE A O 1
ATOM 640 N N . GLY A 1 83 ? -3.061 -1.390 -13.825 1.00 94.12 83 GLY A N 1
ATOM 641 C CA . GLY A 1 83 ? -4.399 -1.261 -13.256 1.00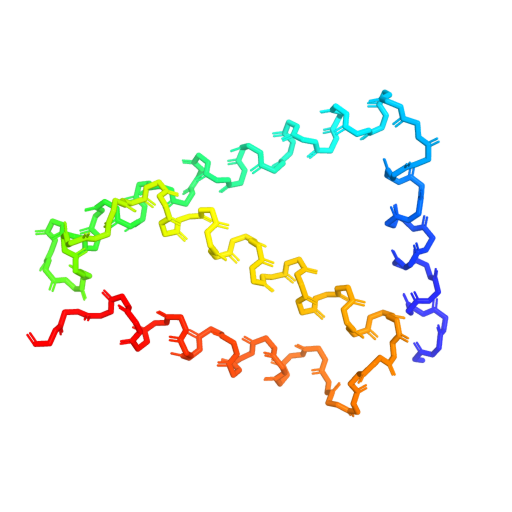 94.12 83 GLY A CA 1
ATOM 642 C C . GLY A 1 83 ? -4.956 -2.587 -12.748 1.00 94.12 83 GLY A C 1
ATOM 643 O O . GLY A 1 83 ? -5.477 -2.627 -11.638 1.00 94.12 83 GLY A O 1
ATOM 644 N N . ASP A 1 84 ? -4.796 -3.669 -13.515 1.00 94.81 84 ASP A N 1
ATOM 645 C CA . ASP A 1 84 ? -5.304 -4.990 -13.124 1.00 94.81 84 ASP A CA 1
ATOM 646 C C . ASP A 1 84 ? -4.574 -5.519 -11.884 1.00 94.81 84 ASP A C 1
ATOM 648 O O . ASP A 1 84 ? -5.203 -5.941 -10.913 1.00 94.81 84 ASP A O 1
ATOM 652 N N . HIS A 1 85 ? -3.243 -5.411 -11.869 1.00 94.06 85 HIS A N 1
ATOM 653 C CA . HIS A 1 85 ? -2.437 -5.882 -10.745 1.00 94.06 85 HIS A CA 1
ATOM 654 C C . HIS A 1 85 ? -2.682 -5.046 -9.476 1.00 94.06 85 HIS A C 1
ATOM 656 O O . HIS A 1 85 ? -2.741 -5.589 -8.368 1.00 94.06 85 HIS A O 1
ATOM 662 N N . LEU A 1 86 ? -2.882 -3.730 -9.624 1.00 96.06 86 LEU A N 1
ATOM 663 C CA . LEU A 1 86 ? -3.244 -2.855 -8.509 1.00 96.06 86 LEU A CA 1
ATOM 664 C C . LEU A 1 86 ? -4.638 -3.188 -7.972 1.00 96.06 86 LEU A C 1
ATOM 666 O O . LEU A 1 86 ? -4.814 -3.249 -6.758 1.00 96.06 86 LEU A O 1
ATOM 670 N N . LEU A 1 87 ? -5.611 -3.445 -8.851 1.00 96.69 87 LEU A N 1
ATOM 671 C CA . LEU A 1 87 ? -6.968 -3.821 -8.459 1.00 96.69 87 LEU A CA 1
ATOM 672 C C . LEU A 1 87 ? -6.974 -5.106 -7.623 1.00 96.69 87 LEU A C 1
ATOM 674 O O . LEU A 1 87 ? -7.571 -5.121 -6.548 1.00 96.69 87 LEU A O 1
ATOM 678 N N . ILE A 1 88 ? -6.280 -6.152 -8.082 1.00 95.31 88 ILE A N 1
ATOM 679 C CA . ILE A 1 88 ? -6.177 -7.429 -7.360 1.00 95.31 88 ILE A CA 1
ATOM 680 C C . ILE A 1 88 ? -5.489 -7.224 -6.007 1.00 95.31 88 ILE A C 1
ATOM 682 O O . ILE A 1 88 ? -5.963 -7.717 -4.985 1.00 95.31 88 ILE A O 1
ATOM 686 N N . SER A 1 89 ? -4.402 -6.451 -5.976 1.00 95.94 89 SER A N 1
ATOM 687 C CA . SER A 1 89 ? -3.679 -6.172 -4.732 1.00 95.94 89 SER A CA 1
ATOM 688 C C . SER A 1 89 ? -4.566 -5.435 -3.720 1.00 95.94 89 SER A C 1
ATOM 690 O O . SER A 1 89 ? -4.636 -5.830 -2.556 1.00 95.94 89 SER A O 1
ATOM 692 N N . CYS A 1 90 ? -5.313 -4.422 -4.172 1.00 96.19 90 CYS A N 1
ATOM 693 C CA . CYS A 1 90 ? -6.285 -3.708 -3.346 1.00 96.19 90 CYS A CA 1
ATOM 694 C C . CYS A 1 90 ? -7.380 -4.640 -2.816 1.00 96.19 90 CYS A C 1
ATOM 696 O O . CYS A 1 90 ? -7.736 -4.532 -1.646 1.00 96.19 90 CYS A O 1
ATOM 698 N N . GLN A 1 91 ? -7.906 -5.556 -3.637 1.00 96.56 91 GLN A N 1
ATOM 699 C CA . GLN A 1 91 ? -8.910 -6.531 -3.194 1.00 96.56 91 GLN A CA 1
ATOM 700 C C . GLN A 1 91 ? -8.380 -7.389 -2.043 1.00 96.56 91 GLN A C 1
ATOM 702 O O . GLN A 1 91 ? -9.023 -7.457 -0.999 1.00 96.56 91 GLN A O 1
ATOM 707 N N . VAL A 1 92 ? -7.178 -7.954 -2.188 1.00 96.12 92 VAL A N 1
ATOM 708 C CA . VAL A 1 92 ? -6.533 -8.757 -1.135 1.00 96.12 92 VAL A CA 1
ATOM 709 C C . VAL A 1 92 ? -6.320 -7.938 0.140 1.00 96.12 92 VAL A C 1
ATOM 711 O O . VAL A 1 92 ? -6.585 -8.417 1.243 1.00 96.12 92 VAL A O 1
ATOM 714 N N . PHE A 1 93 ? -5.869 -6.690 0.004 1.00 97.12 93 PHE A N 1
ATOM 715 C CA . PHE A 1 93 ? -5.698 -5.793 1.141 1.00 97.12 93 PHE A CA 1
ATOM 716 C C . PHE A 1 93 ? -7.025 -5.528 1.865 1.00 97.12 93 PHE A C 1
ATOM 718 O O . PHE A 1 93 ? -7.100 -5.709 3.081 1.00 97.12 93 PHE A O 1
ATOM 725 N N . PHE A 1 94 ? -8.083 -5.161 1.132 1.00 96.50 94 PHE A N 1
ATOM 726 C CA . PHE A 1 94 ? -9.398 -4.893 1.715 1.00 96.50 94 PHE A CA 1
ATOM 727 C C . PHE A 1 94 ? -10.010 -6.136 2.361 1.00 96.50 94 PHE A C 1
ATOM 729 O O . PHE A 1 94 ? -10.488 -6.044 3.486 1.00 96.50 94 PHE A O 1
ATOM 736 N N . GLU A 1 95 ? -9.926 -7.310 1.736 1.00 96.31 95 GLU A N 1
ATOM 737 C CA . GLU A 1 95 ? -10.357 -8.571 2.358 1.00 96.31 95 GLU A CA 1
ATOM 738 C C . GLU A 1 95 ? -9.641 -8.851 3.690 1.00 96.31 95 GLU A C 1
ATOM 740 O O . GLU A 1 95 ? -10.228 -9.441 4.601 1.00 96.31 95 GLU A O 1
ATOM 745 N N . GLY A 1 96 ? -8.388 -8.404 3.824 1.00 95.25 96 GLY A N 1
ATOM 746 C CA . GLY A 1 96 ? -7.606 -8.525 5.052 1.00 95.25 96 GLY A CA 1
ATOM 747 C C . GLY A 1 96 ? -7.996 -7.542 6.159 1.00 95.25 96 GLY A C 1
ATOM 748 O O . GLY A 1 96 ? -7.819 -7.864 7.336 1.00 95.25 96 GLY A O 1
ATOM 749 N N . ILE A 1 97 ? -8.519 -6.361 5.811 1.00 96.44 97 ILE A N 1
ATOM 750 C CA . ILE A 1 97 ? -8.830 -5.299 6.783 1.00 96.44 97 ILE A CA 1
ATOM 751 C C . ILE A 1 97 ? -10.324 -5.095 7.037 1.00 96.44 97 ILE A C 1
ATOM 753 O O . ILE A 1 97 ? -10.673 -4.448 8.022 1.00 96.44 97 ILE A O 1
ATOM 757 N N . LEU A 1 98 ? -11.209 -5.617 6.188 1.00 95.62 98 LEU A N 1
ATOM 758 C CA . LEU A 1 98 ? -12.652 -5.525 6.393 1.00 95.62 98 LEU A CA 1
ATOM 759 C C . LEU A 1 98 ? -13.066 -6.287 7.654 1.00 95.62 98 LEU A C 1
ATOM 761 O O . LEU A 1 98 ? -12.572 -7.381 7.951 1.00 95.62 98 LEU A O 1
ATOM 765 N N . LYS A 1 99 ? -13.994 -5.701 8.412 1.00 85.56 99 LYS A N 1
ATOM 766 C CA . LYS A 1 99 ? -14.568 -6.364 9.582 1.00 85.56 99 LYS A CA 1
ATOM 767 C C . LYS A 1 99 ? -15.450 -7.533 9.126 1.00 85.56 99 LYS A C 1
ATOM 769 O O . LYS A 1 99 ? -16.337 -7.348 8.295 1.00 85.56 99 LYS A O 1
ATOM 774 N N . LYS A 1 100 ? -15.176 -8.725 9.661 1.00 75.88 100 LYS A N 1
ATOM 775 C CA . LYS A 1 100 ? -15.975 -9.938 9.428 1.00 75.88 100 LYS A CA 1
ATOM 776 C C . LYS A 1 100 ? -17.219 -9.975 10.306 1.00 75.88 100 LYS A C 1
ATOM 778 O O . LYS A 1 100 ? -17.137 -9.475 11.453 1.00 75.88 100 LYS A O 1
#

Secondary structure (DSSP, 8-state):
-HHHHHHHHHHHHHHTSSHHHHHHHHHHHHHHHHHHHHHHHHHHHHTSB-SSS-HHHHHHHHHHHHHHHHHHHHHT--SS-HHHHHHHHHHHHHHHHB--

pLDDT: mean 92.67, std 8.68, range [50.53, 98.69]

Radius of gyration: 15.65 Å; chains: 1; bounding box: 39×24×39 Å

Foldseek 3Di:
DLVVLVVVVVVVCVCVVDDVSVVVVVVVLVVQLVVQLVVQVVCVVVLQWDPVAHSSRLSVLLSVLLVVLSVCQSVVVDPDDSVVSNVVSVVVSSVVTGHD

InterPro domains:
  IPR036271 Tetracyclin repressor-like, C-terminal domain superfamily [SSF48498] (13-98)